Protein AF-A0A962YAB1-F1 (afdb_monomer)

pLDDT: mean 84.83, std 17.0, range [51.34, 98.31]

Sequence (88 aa):
MKYRSWLCSLALGLGVLTMPVSHADELPGQLSWTAYGTGSAGYNQAVAIGSALKNQRGIDLRVLPGKNDVSRQVPLRAGKVQFSATGV

Mean predicted aligned error: 10.38 Å

Foldseek 3Di:
DPPPVVVVVVVVVPPPPPDPDDDDDQDPLEAEEEEADPPDPLQVVQVVVQVVCCVPPVHGYHYDHDHDDVRRCVCVVVVNGVYYRPDD

Solvent-accessible surface area (backbone atoms only — not comparable to full-atom values): 5286 Å² total; per-residue (Å²): 143,76,73,73,64,61,61,57,58,55,61,64,66,66,70,74,79,72,70,81,78,79,76,75,76,81,74,66,64,60,46,36,31,21,17,46,42,87,84,35,69,47,27,52,51,50,51,54,51,20,51,50,37,32,74,77,69,65,22,42,53,46,77,42,63,17,93,48,73,66,62,28,45,50,44,40,76,68,67,74,28,83,40,62,66,72,98,116

Radius of gyration: 23.69 Å; Cα contacts (8 Å, |Δi|>4): 110; chains: 1; bounding box: 78×24×27 Å

Structure (mmCIF, N/CA/C/O backbone):
data_AF-A0A962YAB1-F1
#
_entry.id   AF-A0A962YAB1-F1
#
loop_
_atom_site.group_PDB
_atom_site.id
_ato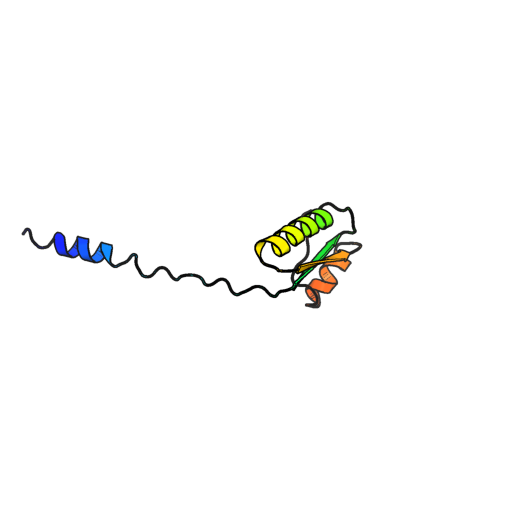m_site.type_symbol
_atom_site.label_atom_id
_atom_site.label_alt_id
_atom_site.label_comp_id
_atom_site.label_asym_id
_atom_site.label_entity_id
_atom_site.label_seq_id
_atom_site.pdbx_PDB_ins_code
_atom_site.Cartn_x
_atom_site.Cartn_y
_atom_site.Cartn_z
_atom_site.occupancy
_atom_site.B_iso_or_equiv
_atom_site.auth_seq_id
_atom_site.auth_comp_id
_atom_site.auth_asym_id
_atom_site.auth_atom_id
_atom_site.pdbx_PDB_model_num
ATOM 1 N N . MET A 1 1 ? -68.165 8.968 -4.949 1.00 52.56 1 MET A N 1
ATOM 2 C CA . MET A 1 1 ? -66.802 8.831 -5.521 1.00 52.56 1 MET A CA 1
ATOM 3 C C . MET A 1 1 ? -65.748 9.611 -4.704 1.00 52.56 1 MET A C 1
ATOM 5 O O . MET A 1 1 ? -65.015 10.400 -5.275 1.00 52.56 1 MET A O 1
ATOM 9 N N . LYS A 1 2 ? -65.647 9.427 -3.372 1.00 55.75 2 LYS A N 1
ATOM 10 C CA . LYS A 1 2 ? -64.692 10.180 -2.511 1.00 55.75 2 LYS A CA 1
ATOM 11 C C . LYS A 1 2 ? -63.708 9.310 -1.702 1.00 5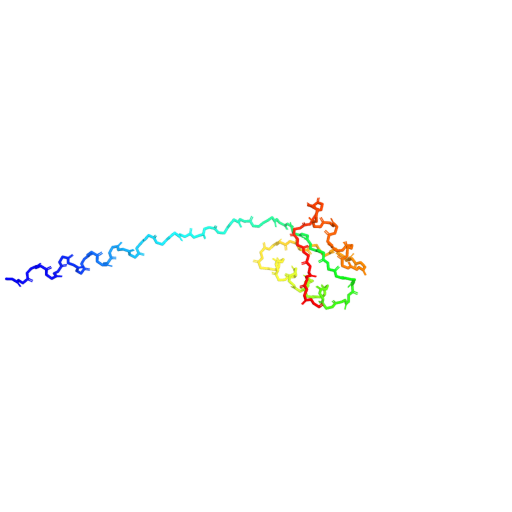5.75 2 LYS A C 1
ATOM 13 O O . LYS A 1 2 ? -62.711 9.830 -1.220 1.00 55.75 2 LYS A O 1
ATOM 18 N N . TYR A 1 3 ? -63.922 7.992 -1.625 1.00 54.81 3 TYR A N 1
ATOM 19 C CA . TYR A 1 3 ? -63.109 7.081 -0.796 1.00 54.81 3 TYR A CA 1
ATOM 20 C C . TYR A 1 3 ? -61.959 6.370 -1.536 1.00 54.81 3 TYR A C 1
ATOM 22 O O . TYR A 1 3 ? -61.099 5.771 -0.904 1.00 54.81 3 TYR A O 1
ATOM 30 N N . ARG A 1 4 ? -61.895 6.463 -2.872 1.00 55.62 4 ARG A N 1
ATOM 31 C CA . ARG A 1 4 ? -60.843 5.814 -3.686 1.00 55.62 4 ARG A CA 1
ATOM 32 C C . ARG A 1 4 ? -59.498 6.555 -3.684 1.00 55.62 4 ARG A C 1
ATOM 34 O O . ARG A 1 4 ? -58.493 5.943 -4.007 1.00 55.62 4 ARG A O 1
ATOM 41 N N . SER A 1 5 ? -59.473 7.832 -3.290 1.00 53.78 5 SER A N 1
ATOM 42 C CA . SER A 1 5 ? -58.241 8.643 -3.251 1.00 53.78 5 SER A CA 1
ATOM 43 C C . SER A 1 5 ? -57.318 8.264 -2.079 1.00 53.78 5 SER A C 1
ATOM 45 O O . SER A 1 5 ? -56.102 8.215 -2.224 1.00 53.78 5 SER A O 1
ATOM 47 N N . TRP A 1 6 ? -57.898 7.892 -0.933 1.00 53.50 6 TRP A N 1
ATOM 48 C CA . TRP A 1 6 ? -57.147 7.621 0.301 1.00 53.50 6 TRP A CA 1
ATOM 49 C C . TRP A 1 6 ? -56.386 6.287 0.278 1.00 53.50 6 TRP A C 1
ATOM 51 O O . TRP A 1 6 ? -55.345 6.157 0.918 1.00 53.50 6 TRP A O 1
ATOM 61 N N . LEU A 1 7 ? -56.861 5.310 -0.501 1.00 53.00 7 LEU A N 1
ATOM 62 C CA . LEU A 1 7 ? -56.200 4.010 -0.660 1.00 53.00 7 LEU A CA 1
ATOM 63 C C . LEU A 1 7 ? -54.900 4.107 -1.480 1.00 53.00 7 LEU A C 1
ATOM 65 O O . LEU A 1 7 ? -53.953 3.375 -1.204 1.00 53.00 7 LEU A O 1
ATOM 69 N N . CYS A 1 8 ? -54.808 5.044 -2.432 1.00 51.34 8 CYS A N 1
ATOM 70 C CA . CYS A 1 8 ? -53.580 5.268 -3.205 1.00 51.34 8 CYS A CA 1
ATOM 71 C C . CYS A 1 8 ? -52.491 5.998 -2.404 1.00 51.34 8 CYS A C 1
ATOM 73 O O . CYS A 1 8 ? -51.311 5.717 -2.596 1.00 51.34 8 CYS A O 1
ATOM 75 N N . SER A 1 9 ? -52.859 6.890 -1.479 1.00 51.81 9 SER A N 1
ATOM 76 C CA . SER A 1 9 ? -51.882 7.583 -0.626 1.00 51.81 9 SER A CA 1
ATOM 77 C C . SER A 1 9 ? -51.241 6.659 0.416 1.00 51.81 9 SER A C 1
ATOM 79 O O . SER A 1 9 ? -50.070 6.837 0.738 1.00 51.81 9 SER A O 1
ATOM 81 N N . LEU A 1 10 ? -51.959 5.636 0.899 1.00 53.06 10 LEU A N 1
ATOM 82 C CA . LEU A 1 10 ? -51.401 4.649 1.833 1.00 53.06 10 LEU A CA 1
ATOM 83 C C . LEU A 1 10 ? -50.404 3.695 1.146 1.00 53.06 10 LEU A C 1
ATOM 85 O O . LEU A 1 10 ? -49.402 3.309 1.744 1.00 53.06 10 LEU A O 1
ATOM 89 N N . ALA A 1 11 ? -50.640 3.364 -0.128 1.00 53.09 11 ALA A N 1
ATOM 90 C CA . ALA A 1 11 ? -49.757 2.506 -0.919 1.00 53.09 11 ALA A CA 1
ATOM 91 C C . ALA A 1 11 ? -48.407 3.170 -1.259 1.00 53.09 11 ALA A C 1
ATOM 93 O O . ALA A 1 11 ? -47.403 2.472 -1.378 1.00 53.09 11 ALA A O 1
ATOM 94 N N . LEU A 1 12 ? -48.351 4.507 -1.353 1.00 54.91 12 LEU A N 1
ATOM 95 C CA . LEU A 1 12 ? -47.092 5.237 -1.560 1.00 54.91 12 LEU A CA 1
ATOM 96 C C . LEU A 1 12 ? -46.238 5.374 -0.285 1.00 54.91 12 LEU A C 1
ATOM 98 O O . LEU A 1 12 ? -45.029 5.558 -0.391 1.00 54.91 12 LEU A O 1
ATOM 102 N N . GLY A 1 13 ? -46.834 5.277 0.908 1.00 53.53 13 GLY A N 1
ATOM 103 C CA .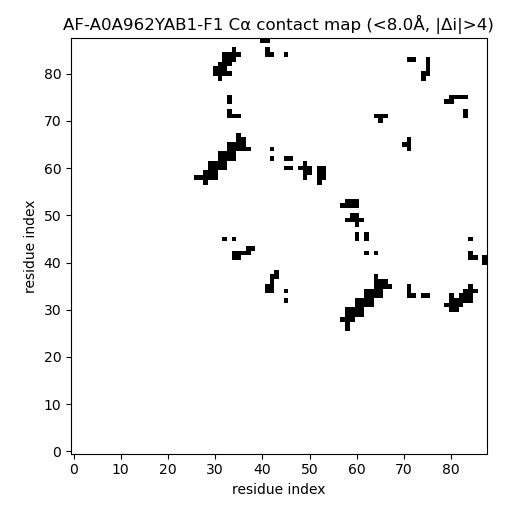 GLY A 1 13 ? -46.111 5.410 2.180 1.00 53.53 13 GLY A CA 1
ATOM 104 C C . GLY A 1 13 ? -45.338 4.156 2.605 1.00 53.53 13 GLY A C 1
ATOM 105 O O . GLY A 1 13 ? -44.314 4.265 3.273 1.00 53.53 13 GLY A O 1
ATOM 106 N N . LEU A 1 14 ? -45.787 2.963 2.193 1.00 55.88 14 LEU A N 1
ATOM 107 C CA . LEU A 1 14 ? -45.153 1.689 2.569 1.00 55.88 14 LEU A CA 1
ATOM 108 C C . LEU A 1 14 ? -43.966 1.274 1.681 1.00 55.88 14 LEU A C 1
ATOM 110 O O . LEU A 1 14 ? -43.192 0.406 2.077 1.00 55.88 14 LEU A O 1
ATOM 114 N N . GLY A 1 15 ? -43.785 1.885 0.506 1.00 53.66 15 GLY A N 1
ATOM 115 C CA . GLY A 1 15 ? -42.715 1.516 -0.433 1.00 53.66 15 GLY A CA 1
ATOM 116 C C . GLY A 1 15 ? -41.306 1.983 -0.039 1.00 53.66 15 GLY A C 1
ATOM 117 O O . GLY A 1 15 ? -40.331 1.518 -0.618 1.00 53.66 15 GLY A O 1
ATOM 118 N N . VAL A 1 16 ? -41.175 2.881 0.945 1.00 59.12 16 VAL A N 1
ATOM 119 C CA . VAL A 1 16 ? -39.891 3.522 1.309 1.00 59.12 16 VAL A CA 1
ATOM 120 C C . VAL A 1 16 ? -39.097 2.731 2.366 1.00 59.12 16 VAL A C 1
ATOM 122 O O . VAL A 1 16 ? -37.922 3.006 2.589 1.00 59.12 16 VAL A O 1
ATOM 125 N N . LEU A 1 17 ? -39.680 1.706 2.997 1.00 59.81 17 LEU A N 1
ATOM 126 C CA . LEU A 1 17 ? -39.058 1.013 4.140 1.00 59.81 17 LEU A CA 1
ATOM 127 C C . LEU A 1 17 ? -38.136 -0.166 3.780 1.00 59.81 17 LEU A C 1
ATOM 129 O O . LEU A 1 17 ? -37.598 -0.802 4.680 1.00 59.81 17 LEU A O 1
ATOM 133 N N . THR A 1 18 ? -37.924 -0.468 2.496 1.00 64.31 18 THR A N 1
ATOM 134 C CA . THR A 1 18 ? -37.109 -1.625 2.060 1.00 64.31 18 THR A CA 1
ATOM 135 C C . THR A 1 18 ? -35.868 -1.222 1.262 1.00 64.31 18 THR A C 1
ATOM 137 O O . THR A 1 18 ? -35.470 -1.899 0.319 1.00 64.31 18 THR A O 1
ATOM 140 N N . MET A 1 19 ? -35.221 -0.117 1.641 1.00 70.31 19 MET A N 1
ATOM 141 C CA . MET A 1 19 ? -33.866 0.164 1.160 1.00 70.31 19 MET A CA 1
ATOM 142 C C . MET A 1 19 ? -32.920 -0.899 1.740 1.00 70.31 19 MET A C 1
ATOM 144 O O . MET A 1 19 ? -32.820 -0.994 2.967 1.00 70.31 19 MET A O 1
ATOM 148 N N . PRO A 1 20 ? -32.238 -1.711 0.913 1.00 69.94 20 PRO A N 1
ATOM 149 C CA . PRO A 1 20 ? -31.225 -2.618 1.422 1.00 69.94 20 PRO A CA 1
ATOM 150 C C . PRO A 1 20 ? -30.132 -1.781 2.088 1.00 69.94 20 PRO A C 1
ATOM 152 O O . PRO A 1 20 ? -29.481 -0.953 1.449 1.00 69.94 20 PRO A O 1
ATOM 155 N N . VAL A 1 21 ? -29.941 -1.979 3.390 1.00 70.56 21 VAL A N 1
ATOM 156 C CA . VAL A 1 21 ? -28.758 -1.470 4.079 1.00 70.56 21 VAL A CA 1
ATOM 157 C C . VAL A 1 21 ? -27.582 -2.278 3.550 1.00 70.56 21 VAL A C 1
ATOM 159 O O . VAL A 1 21 ? -27.471 -3.476 3.805 1.00 70.56 21 VAL A O 1
ATOM 162 N N . SER A 1 22 ? -26.721 -1.633 2.766 1.00 70.19 22 SER A N 1
ATOM 163 C CA . SER A 1 22 ? -25.452 -2.235 2.377 1.00 70.19 22 SER A CA 1
ATOM 164 C C . SER A 1 22 ? -24.587 -2.333 3.628 1.00 70.19 22 SER A C 1
ATOM 166 O O . SER A 1 22 ? -24.108 -1.321 4.139 1.00 70.19 22 SER A O 1
ATOM 168 N N . HIS A 1 23 ? -24.384 -3.547 4.127 1.00 65.06 23 HIS A N 1
ATOM 169 C CA . HIS A 1 23 ? -23.303 -3.805 5.063 1.00 65.06 23 HIS A CA 1
ATOM 170 C C . HIS A 1 23 ? -22.001 -3.738 4.269 1.00 65.06 23 HIS A C 1
ATOM 172 O O . HIS A 1 23 ? -21.818 -4.484 3.310 1.00 65.06 23 HIS A O 1
ATOM 178 N N . ALA A 1 24 ? -21.134 -2.785 4.603 1.00 72.50 24 ALA A N 1
ATOM 179 C CA . ALA A 1 24 ? -19.774 -2.818 4.097 1.00 72.50 24 ALA A CA 1
ATOM 180 C C . ALA A 1 24 ? -19.073 -3.996 4.776 1.00 72.50 24 ALA A C 1
ATOM 182 O O . ALA A 1 24 ? -19.009 -4.026 6.007 1.00 72.50 24 ALA A O 1
ATOM 183 N N . ASP A 1 25 ? -18.586 -4.954 3.988 1.00 76.38 25 ASP A N 1
ATOM 184 C CA . ASP A 1 25 ? -17.726 -6.008 4.514 1.00 76.38 25 ASP A CA 1
ATOM 185 C C . ASP A 1 25 ? -16.536 -5.373 5.237 1.00 76.38 25 ASP A C 1
ATOM 187 O O . ASP A 1 25 ? -15.945 -4.389 4.771 1.00 76.38 25 ASP A O 1
ATOM 191 N N . GLU A 1 26 ? -16.210 -5.913 6.408 1.00 85.62 26 GLU A N 1
ATOM 192 C CA . GLU A 1 26 ? -15.117 -5.389 7.209 1.00 85.62 26 GLU A CA 1
ATOM 193 C C . GLU A 1 26 ? -13.795 -5.631 6.475 1.00 85.62 26 GLU A C 1
ATOM 195 O O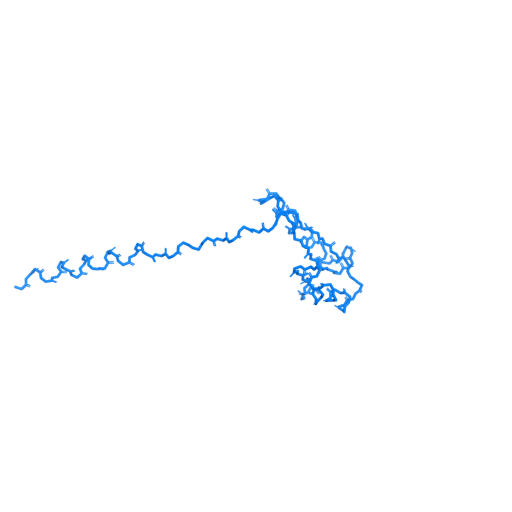 . GLU A 1 26 ? -13.462 -6.747 6.069 1.00 85.62 26 GLU A O 1
ATOM 200 N N . LEU A 1 27 ? -13.049 -4.550 6.251 1.00 89.94 27 LEU A N 1
ATOM 201 C CA . LEU A 1 27 ? -11.749 -4.635 5.603 1.00 89.94 27 LEU A CA 1
ATOM 202 C C . LEU A 1 27 ? -10.764 -5.394 6.506 1.00 89.94 27 LEU A C 1
ATOM 204 O O . LEU A 1 27 ? -10.843 -5.295 7.733 1.00 89.94 27 LEU A O 1
ATOM 208 N N . PRO A 1 28 ? -9.786 -6.110 5.927 1.00 92.88 28 PRO A N 1
ATOM 209 C CA . PRO A 1 28 ? -8.755 -6.762 6.720 1.00 92.88 28 PRO A CA 1
ATOM 210 C C . PRO A 1 28 ? -7.964 -5.723 7.522 1.00 92.88 28 PRO A C 1
ATOM 212 O O . PRO A 1 28 ? -7.714 -4.614 7.050 1.00 92.88 28 PRO A O 1
ATOM 215 N N . GLY A 1 29 ? -7.485 -6.113 8.707 1.00 96.06 29 GLY A N 1
ATOM 216 C CA . GLY A 1 29 ? -6.690 -5.236 9.578 1.00 96.06 29 GLY A CA 1
ATOM 217 C C . GLY A 1 29 ? -5.385 -4.727 8.951 1.00 96.06 29 GLY A C 1
ATOM 218 O O . GLY A 1 29 ? -4.790 -3.781 9.461 1.00 96.06 29 GLY A O 1
ATOM 219 N N . GLN A 1 30 ? -4.949 -5.311 7.830 1.00 97.19 30 GLN A N 1
ATOM 220 C CA . GLN A 1 30 ? -3.853 -4.795 7.022 1.00 97.19 30 GLN A CA 1
ATOM 221 C C . GLN A 1 30 ? -4.151 -4.909 5.524 1.00 97.19 30 GLN A C 1
ATOM 223 O O . GLN A 1 30 ? -4.571 -5.955 5.029 1.00 97.19 30 GLN A O 1
ATOM 228 N N . LEU A 1 31 ? -3.831 -3.844 4.797 1.00 97.31 31 LEU A N 1
ATOM 229 C CA . LEU A 1 31 ? -3.805 -3.769 3.343 1.00 97.31 31 LEU A CA 1
ATOM 230 C C . LEU A 1 31 ? -2.368 -3.550 2.865 1.00 97.31 31 LEU A C 1
ATOM 232 O O . 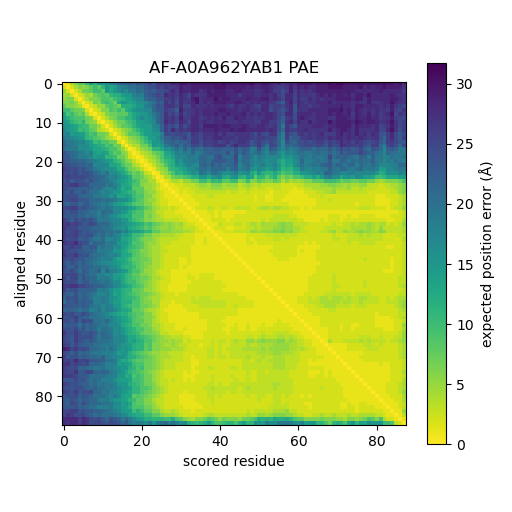LEU A 1 31 ? -1.544 -2.954 3.556 1.00 97.31 31 LEU A O 1
ATOM 236 N N . SER A 1 32 ? -2.057 -4.013 1.660 1.00 97.50 32 SER A N 1
ATOM 237 C CA . SER A 1 32 ? -0.777 -3.785 0.991 1.00 97.50 32 SER A CA 1
ATOM 238 C C . SER A 1 32 ? -0.985 -3.137 -0.372 1.00 97.50 32 SER A C 1
ATOM 240 O O . SER A 1 32 ? -1.852 -3.542 -1.151 1.00 97.50 32 SER A O 1
ATOM 242 N N . TRP A 1 33 ? -0.155 -2.140 -0.668 1.00 96.06 33 TRP A N 1
ATOM 243 C CA . TRP A 1 33 ? -0.289 -1.286 -1.842 1.00 96.06 33 TRP A CA 1
ATOM 244 C C . TRP A 1 33 ? 1.089 -0.973 -2.431 1.00 96.06 33 TRP A C 1
ATOM 246 O O . TRP A 1 33 ? 1.965 -0.447 -1.750 1.00 96.06 33 TRP A O 1
ATOM 256 N N . THR A 1 34 ? 1.313 -1.292 -3.705 1.00 97.75 34 THR A N 1
ATOM 257 C CA . THR A 1 34 ? 2.540 -0.874 -4.401 1.00 97.75 34 THR A CA 1
ATOM 258 C C . THR A 1 34 ? 2.493 0.587 -4.851 1.00 97.75 34 THR A C 1
ATOM 260 O O . THR A 1 34 ? 1.497 1.048 -5.404 1.00 97.75 34 THR A O 1
ATOM 263 N N . ALA A 1 35 ? 3.601 1.305 -4.702 1.00 97.38 35 ALA A N 1
ATOM 264 C CA . ALA A 1 35 ? 3.784 2.666 -5.215 1.00 97.38 35 ALA A CA 1
ATOM 265 C C . ALA A 1 35 ? 5.175 2.804 -5.845 1.00 97.38 35 ALA A C 1
ATOM 267 O O . ALA A 1 35 ? 5.964 1.861 -5.808 1.00 97.38 35 ALA A O 1
ATOM 268 N N . TYR A 1 36 ? 5.494 3.951 -6.447 1.00 95.44 36 TYR A N 1
ATOM 269 C CA . TYR A 1 36 ? 6.887 4.239 -6.805 1.00 95.44 36 TYR A CA 1
ATOM 270 C C . TYR A 1 36 ? 7.746 4.410 -5.542 1.00 95.44 36 TYR A C 1
ATOM 272 O O . TYR A 1 36 ? 7.252 4.326 -4.415 1.00 95.44 36 TYR A O 1
ATOM 280 N N . GLY A 1 37 ? 9.051 4.614 -5.732 1.00 94.06 37 GLY A N 1
ATOM 281 C CA . GLY A 1 37 ? 10.009 4.806 -4.646 1.00 94.06 37 GLY A CA 1
ATOM 282 C C . GLY A 1 37 ? 9.588 5.854 -3.608 1.00 94.06 37 GLY A C 1
ATOM 283 O O . GLY A 1 37 ? 8.771 6.743 -3.870 1.00 94.06 37 GLY A O 1
ATOM 284 N N . THR A 1 38 ? 10.181 5.747 -2.420 1.00 93.25 38 THR A N 1
ATOM 285 C CA . THR A 1 38 ? 10.025 6.710 -1.321 1.00 93.25 38 THR A CA 1
ATOM 286 C C . THR A 1 38 ? 10.244 8.141 -1.805 1.00 93.25 38 THR A C 1
ATOM 288 O O . THR A 1 38 ? 11.199 8.401 -2.537 1.00 93.25 38 THR A O 1
ATOM 291 N N . GLY A 1 39 ? 9.381 9.069 -1.392 1.00 91.06 39 GLY A N 1
ATOM 292 C CA . GLY A 1 39 ? 9.453 10.475 -1.802 1.00 91.06 39 GLY A CA 1
ATOM 293 C C . GLY A 1 39 ? 8.746 10.796 -3.123 1.00 91.06 39 GLY A C 1
ATOM 294 O O . GLY A 1 39 ? 8.520 11.970 -3.402 1.00 91.06 39 GLY A O 1
ATOM 295 N N . SER A 1 40 ? 8.332 9.792 -3.906 1.00 93.69 40 SER A N 1
ATOM 296 C CA . SER A 1 40 ? 7.432 10.020 -5.044 1.00 93.69 40 SER A CA 1
ATOM 297 C C . SER A 1 40 ? 6.055 10.512 -4.584 1.00 93.69 40 SER A C 1
ATOM 299 O O . SER A 1 40 ? 5.615 10.218 -3.468 1.00 93.69 40 SER A O 1
ATOM 301 N N . ALA A 1 41 ? 5.338 11.211 -5.469 1.00 93.81 41 ALA A N 1
ATOM 302 C CA . ALA A 1 41 ? 3.984 11.687 -5.190 1.00 93.81 41 ALA A CA 1
ATOM 303 C C . ALA A 1 41 ? 3.048 10.535 -4.783 1.00 93.81 41 ALA A C 1
ATOM 305 O O . ALA A 1 41 ? 2.428 10.594 -3.722 1.00 93.81 41 ALA A O 1
ATOM 306 N N . GLY A 1 42 ? 3.025 9.447 -5.563 1.00 93.81 42 GLY A N 1
ATOM 307 C CA . GLY A 1 42 ? 2.200 8.273 -5.265 1.00 93.81 42 GLY A CA 1
ATOM 308 C C . GLY A 1 42 ? 2.566 7.576 -3.950 1.00 93.81 42 GLY A C 1
ATOM 309 O O . GLY A 1 42 ? 1.676 7.118 -3.237 1.00 93.81 42 GLY A O 1
ATOM 310 N N . TYR A 1 43 ? 3.851 7.533 -3.577 1.00 95.94 43 TYR A N 1
ATOM 311 C CA . TYR A 1 43 ? 4.262 6.995 -2.276 1.00 95.94 43 TYR A CA 1
ATOM 312 C C . TYR A 1 43 ? 3.740 7.861 -1.125 1.00 95.94 43 TYR A C 1
ATOM 314 O O . TYR A 1 43 ? 3.133 7.346 -0.188 1.00 95.94 43 TYR A O 1
ATOM 322 N N . ASN A 1 44 ? 3.930 9.180 -1.205 1.00 95.88 44 ASN A N 1
ATOM 323 C CA . ASN A 1 44 ? 3.522 10.105 -0.145 1.00 95.88 44 ASN A CA 1
ATOM 324 C C . ASN A 1 44 ? 1.995 10.144 0.022 1.00 95.88 44 ASN A C 1
ATOM 326 O O . ASN A 1 44 ? 1.498 10.171 1.147 1.00 95.88 44 ASN A O 1
ATOM 330 N N . GLN A 1 45 ? 1.249 10.075 -1.083 1.00 95.81 45 GLN A N 1
ATOM 331 C CA . GLN A 1 45 ? -0.207 9.931 -1.060 1.00 95.81 45 GLN A CA 1
ATOM 332 C C . GLN A 1 45 ? -0.632 8.624 -0.382 1.00 95.81 45 GLN A C 1
ATOM 334 O O . GLN A 1 45 ? -1.489 8.649 0.498 1.00 95.81 45 GLN A O 1
ATOM 339 N N . ALA A 1 46 ? -0.006 7.493 -0.728 1.00 96.38 46 ALA A N 1
ATOM 340 C CA . ALA A 1 46 ? -0.311 6.209 -0.099 1.00 96.38 46 ALA A CA 1
ATOM 341 C C . ALA A 1 46 ? -0.012 6.220 1.411 1.00 96.38 46 ALA A C 1
ATOM 343 O O . ALA A 1 46 ? -0.804 5.698 2.190 1.00 96.38 46 ALA A O 1
ATOM 344 N N . VAL A 1 47 ? 1.071 6.870 1.853 1.00 97.06 47 VAL A N 1
ATOM 345 C CA . VAL A 1 47 ? 1.362 7.052 3.288 1.00 97.06 47 VAL A CA 1
ATOM 346 C C . VAL A 1 47 ? 0.277 7.882 3.979 1.00 97.06 47 VAL A C 1
ATOM 348 O O . VAL A 1 47 ? -0.192 7.496 5.050 1.00 97.06 47 VAL A O 1
ATOM 351 N N . ALA A 1 48 ? -0.159 8.989 3.373 1.00 97.50 48 ALA A N 1
ATOM 352 C CA . ALA A 1 48 ? -1.225 9.823 3.928 1.00 97.50 48 ALA A CA 1
ATOM 353 C C . ALA A 1 48 ? -2.552 9.053 4.048 1.00 97.50 48 ALA A C 1
ATOM 355 O O . ALA A 1 48 ? -3.200 9.098 5.096 1.00 97.50 48 ALA A O 1
ATOM 356 N N . ILE A 1 49 ? -2.918 8.282 3.017 1.00 96.88 49 ILE A N 1
ATOM 357 C CA . ILE A 1 49 ? -4.088 7.391 3.049 1.00 96.88 49 ILE A CA 1
ATOM 358 C C . ILE A 1 49 ? -3.932 6.345 4.158 1.00 96.88 49 ILE A C 1
ATOM 360 O O . ILE A 1 49 ? -4.869 6.109 4.915 1.00 96.88 49 ILE A O 1
ATOM 364 N N . GLY A 1 50 ? -2.745 5.753 4.299 1.00 97.62 50 GLY A N 1
ATOM 365 C CA . GLY A 1 50 ? -2.459 4.769 5.339 1.00 97.62 50 GLY A CA 1
ATOM 366 C C . GLY A 1 50 ? -2.619 5.321 6.749 1.00 97.62 50 GLY A C 1
ATOM 367 O O . GLY A 1 50 ? -3.217 4.669 7.600 1.00 97.62 50 GLY A O 1
ATOM 368 N N . SER A 1 51 ? -2.162 6.552 6.982 1.00 98.31 51 SER A N 1
ATOM 369 C CA . SER A 1 51 ? -2.367 7.241 8.257 1.00 98.31 51 SER A CA 1
ATOM 370 C C . SER A 1 51 ? -3.854 7.469 8.543 1.00 98.31 51 SER A C 1
ATOM 372 O O . SER A 1 51 ? -4.323 7.176 9.642 1.00 98.31 51 SER A O 1
ATOM 374 N N . ALA A 1 52 ? -4.623 7.918 7.547 1.00 98.19 52 ALA A N 1
ATOM 375 C CA . ALA A 1 52 ? -6.064 8.104 7.693 1.00 98.19 52 ALA A CA 1
ATOM 376 C C . ALA A 1 52 ? -6.795 6.781 7.992 1.00 98.19 52 ALA A C 1
ATOM 378 O O . ALA A 1 52 ? -7.624 6.738 8.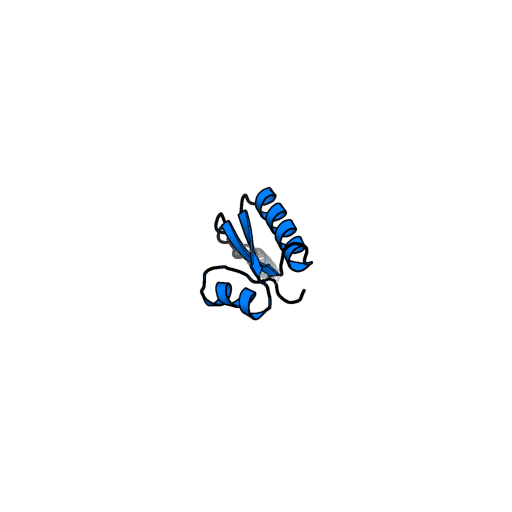903 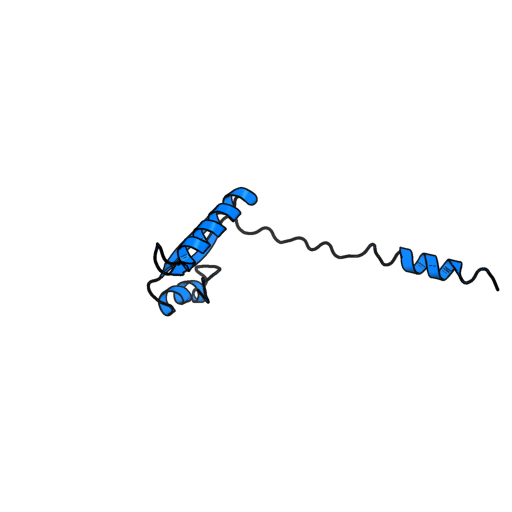1.00 98.19 52 ALA A O 1
ATOM 379 N N . LEU A 1 53 ? -6.456 5.696 7.285 1.00 97.38 53 LEU A N 1
ATOM 380 C CA . LEU A 1 53 ? -7.011 4.359 7.524 1.00 97.38 53 LEU A CA 1
ATOM 381 C C . LEU A 1 53 ? -6.705 3.866 8.938 1.00 97.38 53 LEU A C 1
ATOM 383 O O . LEU A 1 53 ? -7.612 3.411 9.639 1.00 97.38 53 LEU A O 1
ATOM 387 N N . LYS A 1 54 ? -5.458 4.022 9.391 1.00 97.88 54 LYS A N 1
ATOM 388 C CA . LYS A 1 54 ? -5.064 3.609 10.737 1.00 97.88 54 LYS A CA 1
ATOM 389 C C . LYS A 1 54 ? -5.836 4.376 11.803 1.00 97.88 54 LYS A C 1
ATOM 391 O O . LYS A 1 54 ? -6.395 3.765 12.708 1.00 97.88 54 LYS A O 1
ATOM 396 N N . ASN A 1 55 ? -5.924 5.696 11.660 1.00 98.00 55 ASN A N 1
ATOM 397 C CA . ASN A 1 55 ? -6.554 6.565 12.652 1.00 98.00 55 ASN A CA 1
ATOM 398 C C . ASN A 1 55 ? -8.080 6.401 12.713 1.00 98.00 55 ASN A C 1
ATOM 400 O O . ASN A 1 55 ? -8.658 6.500 13.790 1.00 98.00 55 ASN A O 1
ATOM 404 N N . GLN A 1 56 ? -8.745 6.168 11.577 1.00 96.25 56 GLN A N 1
ATOM 405 C CA . GLN A 1 56 ? -10.213 6.120 11.515 1.00 96.25 56 GLN A CA 1
ATOM 406 C C . GLN A 1 56 ? -10.803 4.712 11.599 1.00 96.25 56 GLN A C 1
ATOM 408 O O . GLN A 1 56 ? -12.001 4.572 11.865 1.00 96.25 56 GLN A O 1
ATOM 413 N N . ARG A 1 57 ? -10.012 3.685 11.275 1.00 95.25 57 ARG A N 1
ATOM 414 C CA . ARG A 1 57 ? -10.483 2.300 11.120 1.00 95.25 57 ARG A CA 1
ATOM 415 C C . ARG A 1 57 ? -9.552 1.260 11.746 1.00 95.25 57 ARG A C 1
ATOM 417 O O . ARG A 1 57 ? -9.868 0.082 11.697 1.00 95.25 57 ARG A O 1
ATOM 424 N N . GLY A 1 58 ? -8.404 1.654 12.301 1.00 96.31 58 GLY A N 1
ATOM 425 C CA . GLY A 1 58 ? -7.428 0.718 12.869 1.00 96.31 58 GLY A CA 1
ATOM 426 C C . GLY A 1 58 ? -6.647 -0.106 11.835 1.00 96.31 58 GLY A C 1
ATOM 427 O O . GLY A 1 58 ? -5.793 -0.898 12.232 1.00 96.31 58 GLY A O 1
ATOM 428 N N . ILE A 1 59 ? -6.892 0.108 10.538 1.00 97.31 59 ILE A N 1
ATOM 429 C CA . ILE A 1 59 ? -6.325 -0.675 9.433 1.00 97.31 59 ILE A CA 1
ATOM 430 C C . ILE A 1 59 ? -4.933 -0.157 9.074 1.00 97.31 59 ILE A C 1
ATOM 432 O O . ILE A 1 59 ? -4.756 1.028 8.792 1.00 97.31 59 ILE A O 1
ATOM 436 N N . ASP A 1 60 ? -3.953 -1.052 9.020 1.00 98.06 60 ASP A N 1
ATOM 437 C CA . ASP A 1 60 ? -2.600 -0.731 8.573 1.00 98.06 60 ASP A CA 1
ATOM 438 C C . ASP A 1 60 ? -2.493 -0.789 7.045 1.00 98.06 60 ASP A C 1
ATOM 440 O O . ASP A 1 60 ? -2.873 -1.777 6.423 1.00 98.06 60 ASP A O 1
ATOM 444 N N . LEU A 1 61 ? -1.920 0.239 6.420 1.00 98.00 61 LEU A N 1
ATOM 445 C CA . LEU A 1 61 ? -1.598 0.214 4.992 1.00 98.00 61 LEU A CA 1
ATOM 446 C C . LEU A 1 61 ? -0.086 0.112 4.788 1.00 98.00 61 LEU A C 1
ATOM 448 O O . LEU A 1 61 ? 0.660 1.059 5.038 1.00 98.00 61 LEU A O 1
ATOM 452 N N . ARG A 1 62 ? 0.370 -1.030 4.280 1.00 97.81 62 ARG A N 1
ATOM 453 C CA . ARG A 1 62 ? 1.768 -1.265 3.924 1.00 97.81 62 ARG A CA 1
ATOM 454 C C . ARG A 1 62 ? 2.040 -0.811 2.494 1.00 97.81 62 ARG A C 1
ATOM 456 O O . ARG A 1 62 ? 1.560 -1.424 1.540 1.00 97.81 62 ARG A O 1
ATOM 463 N N . VAL A 1 63 ? 2.881 0.209 2.340 1.00 97.25 63 VAL A N 1
ATOM 464 C CA . VAL A 1 63 ? 3.339 0.668 1.022 1.00 97.25 63 VAL A CA 1
ATOM 465 C C . VAL A 1 63 ? 4.578 -0.121 0.589 1.00 97.25 63 VAL A C 1
ATOM 467 O O . VAL A 1 63 ? 5.560 -0.204 1.326 1.00 97.25 63 VAL A O 1
ATOM 470 N N . LEU A 1 64 ? 4.540 -0.710 -0.607 1.00 97.12 64 LEU A N 1
ATOM 471 C CA . LEU A 1 64 ? 5.644 -1.470 -1.195 1.00 97.12 64 LEU A CA 1
ATOM 472 C C . LEU A 1 64 ? 6.245 -0.683 -2.379 1.00 97.12 64 LEU A C 1
ATOM 474 O O . 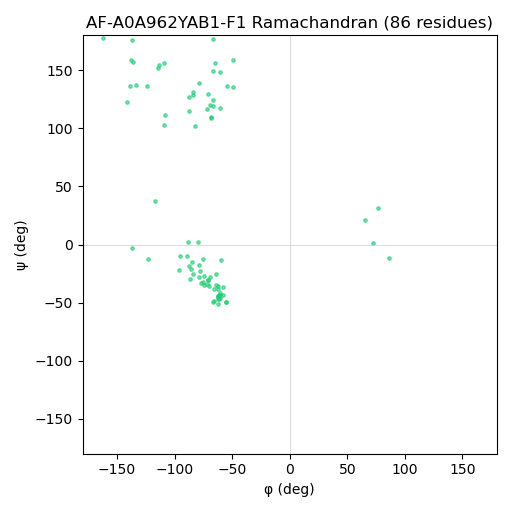LEU A 1 64 ? 5.639 -0.641 -3.454 1.00 97.12 64 LEU A O 1
ATOM 478 N N . PRO A 1 65 ? 7.403 -0.024 -2.211 1.00 96.12 65 PRO A N 1
ATOM 479 C CA . PRO A 1 65 ? 7.995 0.780 -3.273 1.00 96.12 65 PRO A CA 1
ATOM 480 C C . PRO A 1 65 ? 8.558 -0.101 -4.399 1.00 96.12 65 PRO A C 1
ATOM 482 O O . PRO A 1 65 ? 9.339 -1.022 -4.163 1.00 96.12 65 PRO A O 1
ATOM 485 N N . GLY A 1 66 ? 8.181 0.212 -5.636 1.00 94.38 66 GLY A N 1
ATOM 486 C CA . GLY A 1 66 ? 8.716 -0.361 -6.869 1.00 94.38 66 GLY A CA 1
ATOM 487 C C . GLY A 1 66 ? 9.562 0.653 -7.641 1.00 94.38 66 GLY A C 1
ATOM 488 O O . GLY A 1 66 ? 9.406 1.866 -7.498 1.00 94.38 66 GLY A O 1
ATOM 489 N N . LYS A 1 67 ? 10.471 0.150 -8.480 1.00 92.06 67 LYS A N 1
ATOM 490 C CA . LYS A 1 67 ? 11.421 0.978 -9.245 1.00 92.06 67 LYS A CA 1
ATOM 491 C C . LYS A 1 67 ? 10.853 1.484 -10.575 1.00 92.06 67 LYS A C 1
ATOM 493 O O . LYS A 1 67 ? 11.383 2.433 -11.133 1.00 92.06 67 LYS A O 1
ATOM 498 N N . ASN A 1 68 ? 9.817 0.829 -11.095 1.00 91.69 68 ASN A N 1
ATOM 499 C CA . ASN A 1 68 ? 9.170 1.130 -12.375 1.00 91.69 68 ASN A CA 1
ATOM 500 C C . ASN A 1 68 ? 7.768 0.494 -12.451 1.00 91.69 68 ASN A C 1
ATOM 502 O O . ASN A 1 68 ? 7.370 -0.249 -11.547 1.00 91.69 68 ASN A O 1
ATOM 506 N N . ASP A 1 69 ? 7.055 0.737 -13.550 1.00 91.75 69 ASP A N 1
ATOM 507 C CA . ASP A 1 69 ? 5.685 0.251 -13.761 1.00 91.75 69 ASP A CA 1
ATOM 508 C C . ASP A 1 69 ? 5.554 -1.262 -13.687 1.00 91.75 69 ASP A C 1
ATOM 510 O O . ASP A 1 69 ? 4.661 -1.779 -13.018 1.00 91.75 69 ASP A O 1
ATOM 514 N N . VAL A 1 70 ? 6.488 -1.986 -14.303 1.00 93.62 70 VAL A N 1
ATOM 515 C CA . VAL A 1 70 ? 6.470 -3.450 -14.293 1.00 93.62 70 VAL A CA 1
ATOM 516 C C . VAL A 1 70 ? 6.611 -3.968 -12.862 1.00 93.62 70 VAL A C 1
ATOM 518 O O . VAL A 1 70 ? 5.782 -4.743 -12.391 1.00 93.62 70 VAL A O 1
ATOM 521 N N . SER A 1 71 ? 7.622 -3.497 -12.131 1.00 93.75 71 SER A N 1
ATOM 522 C CA . SER A 1 71 ? 7.907 -3.953 -10.764 1.00 93.75 71 SER A CA 1
ATOM 523 C C . SER A 1 71 ? 6.794 -3.633 -9.763 1.00 93.75 71 SER A C 1
ATOM 525 O O . SER A 1 71 ? 6.649 -4.353 -8.778 1.00 93.75 71 SER A O 1
ATOM 527 N N . ARG A 1 72 ? 5.977 -2.602 -10.015 1.00 95.50 72 ARG A N 1
ATOM 528 C CA . ARG A 1 72 ? 4.792 -2.289 -9.204 1.00 95.50 72 ARG A CA 1
ATOM 529 C C . ARG A 1 72 ? 3.611 -3.214 -9.500 1.00 95.50 72 ARG A C 1
ATOM 531 O O . ARG A 1 72 ? 2.854 -3.537 -8.590 1.00 95.50 72 ARG A O 1
ATOM 538 N N . GLN A 1 73 ? 3.464 -3.667 -10.742 1.00 96.06 73 GLN A N 1
ATOM 539 C CA . GLN A 1 73 ? 2.359 -4.545 -11.131 1.00 96.06 73 GLN A CA 1
ATOM 540 C C . GLN A 1 73 ? 2.628 -6.023 -10.833 1.00 96.06 73 GLN A C 1
ATOM 542 O O . GLN A 1 73 ? 1.688 -6.783 -10.612 1.00 96.06 73 GLN A O 1
ATOM 547 N N . VAL A 1 74 ? 3.894 -6.449 -10.773 1.00 96.56 74 VAL A N 1
ATOM 548 C CA . VAL A 1 74 ? 4.257 -7.851 -10.493 1.00 96.56 74 VAL A CA 1
ATOM 549 C C . VAL A 1 74 ? 3.654 -8.371 -9.173 1.00 96.56 74 VAL A C 1
ATOM 551 O O . VAL A 1 74 ? 3.016 -9.426 -9.213 1.00 96.56 74 VAL A O 1
ATOM 554 N N . PRO A 1 75 ? 3.760 -7.670 -8.022 1.00 96.69 75 PRO A N 1
ATOM 555 C CA . PRO A 1 75 ? 3.141 -8.127 -6.777 1.00 96.69 75 PRO A CA 1
ATOM 556 C C . PRO A 1 75 ? 1.613 -8.178 -6.845 1.00 96.69 75 PRO A C 1
ATOM 558 O O . PRO A 1 75 ? 1.016 -9.072 -6.246 1.00 96.69 75 PRO A O 1
ATOM 561 N N . LEU A 1 76 ? 0.987 -7.248 -7.577 1.00 97.00 76 LEU A N 1
ATOM 562 C CA . LEU A 1 76 ? -0.467 -7.214 -7.757 1.00 97.00 76 LEU A CA 1
ATOM 563 C C . LEU A 1 76 ? -0.926 -8.426 -8.573 1.00 97.00 76 LEU A C 1
ATOM 565 O O . LEU A 1 76 ? -1.794 -9.176 -8.138 1.00 97.00 76 LEU A O 1
ATOM 569 N N . ARG A 1 77 ? -0.267 -8.683 -9.709 1.00 97.06 77 ARG A N 1
ATOM 570 C CA . ARG A 1 77 ? -0.526 -9.854 -10.559 1.00 97.06 77 ARG A CA 1
ATOM 571 C C . ARG A 1 77 ? -0.338 -11.171 -9.806 1.00 97.06 77 ARG A C 1
ATOM 573 O O . ARG A 1 77 ? -1.073 -12.120 -10.046 1.00 97.06 77 ARG A O 1
ATOM 580 N N . ALA A 1 78 ? 0.646 -11.236 -8.913 1.00 97.56 78 ALA A N 1
ATOM 581 C CA . ALA A 1 78 ? 0.922 -12.414 -8.095 1.00 97.56 78 ALA A CA 1
ATOM 582 C C . ALA A 1 78 ? -0.013 -12.561 -6.874 1.00 97.56 78 ALA A C 1
ATOM 584 O O . ALA A 1 78 ? 0.196 -13.466 -6.065 1.00 97.56 78 ALA A O 1
ATOM 585 N N . GLY A 1 79 ? -0.990 -11.662 -6.693 1.00 96.50 79 GLY A N 1
ATOM 586 C CA . GLY A 1 79 ? -1.914 -11.675 -5.554 1.00 96.50 79 GLY A CA 1
ATOM 587 C C . GLY A 1 79 ? -1.240 -11.415 -4.203 1.00 96.50 79 GLY A C 1
ATOM 588 O O . GLY A 1 79 ? -1.763 -11.808 -3.165 1.00 96.50 79 GLY A O 1
ATOM 589 N N . LYS A 1 80 ? -0.049 -10.803 -4.194 1.00 96.38 80 LYS A N 1
ATOM 590 C CA . LYS A 1 80 ? 0.718 -10.510 -2.968 1.00 96.38 80 LYS A CA 1
ATOM 591 C C . LYS A 1 80 ? 0.344 -9.173 -2.334 1.00 96.38 80 LYS A C 1
ATOM 593 O O . LYS A 1 80 ? 0.657 -8.951 -1.169 1.00 96.38 80 LYS A O 1
ATOM 598 N N . VAL A 1 81 ? -0.298 -8.292 -3.094 1.00 97.62 81 VAL A N 1
ATOM 599 C CA . VAL A 1 81 ? -0.826 -6.998 -2.644 1.00 97.62 81 VAL A CA 1
ATOM 600 C C . VAL A 1 81 ? -2.225 -6.805 -3.217 1.00 97.62 81 VAL A C 1
ATOM 602 O O . VAL A 1 81 ? -2.549 -7.401 -4.243 1.00 97.62 81 VAL A O 1
ATOM 605 N N . GLN A 1 82 ? -3.038 -5.964 -2.580 1.00 96.38 82 GLN A N 1
ATOM 606 C CA . GLN A 1 82 ? -4.412 -5.700 -3.017 1.00 96.38 82 GLN A CA 1
ATOM 607 C C . GLN A 1 82 ? -4.478 -4.579 -4.061 1.00 96.38 82 GLN A C 1
ATOM 609 O O . GLN A 1 82 ? -5.353 -4.600 -4.921 1.00 96.38 82 GLN A O 1
ATOM 614 N N . PHE A 1 83 ? -3.549 -3.616 -4.009 1.00 95.88 83 PHE A N 1
ATOM 615 C CA . PHE A 1 83 ? -3.622 -2.401 -4.827 1.00 95.88 83 PHE A CA 1
ATOM 616 C C . PHE A 1 83 ? -2.272 -1.986 -5.434 1.00 95.88 83 PHE A C 1
ATOM 618 O O . PHE A 1 83 ? -1.196 -2.335 -4.935 1.00 95.88 83 PHE A O 1
ATOM 625 N N . SER A 1 84 ? -2.329 -1.190 -6.508 1.00 96.00 84 SER A N 1
ATOM 626 C CA . SER A 1 84 ? -1.178 -0.488 -7.093 1.00 96.00 84 SER A CA 1
ATOM 627 C C . SER A 1 84 ? -1.523 0.970 -7.387 1.00 96.00 84 SER A C 1
ATOM 629 O O . SER A 1 84 ? -2.612 1.263 -7.865 1.00 96.00 84 SER A O 1
ATOM 631 N N . ALA A 1 85 ? -0.613 1.897 -7.076 1.00 94.56 85 ALA A N 1
ATOM 632 C CA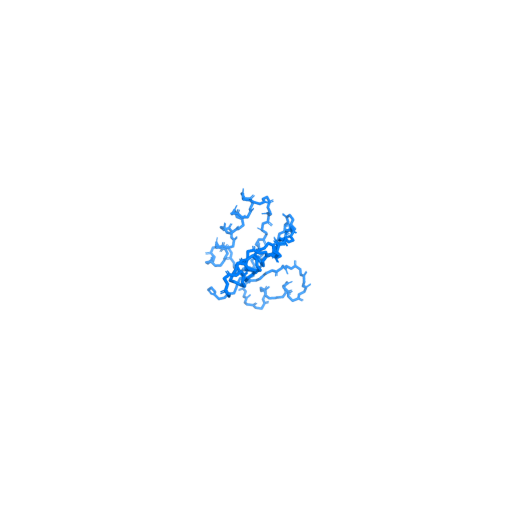 . ALA A 1 85 ? -0.835 3.334 -7.235 1.00 94.56 85 ALA A CA 1
ATOM 633 C C . ALA A 1 85 ? -0.557 3.720 -8.686 1.00 94.56 85 ALA A C 1
ATOM 635 O O . ALA A 1 85 ? 0.600 3.799 -9.087 1.00 94.56 85 ALA A O 1
ATOM 636 N N . THR A 1 86 ? -1.604 3.909 -9.481 1.00 89.94 86 THR A N 1
ATOM 637 C CA . THR A 1 86 ? -1.523 4.212 -10.918 1.00 89.94 86 THR A CA 1
ATOM 638 C C . THR A 1 86 ? -2.042 5.615 -11.222 1.00 89.94 86 THR A C 1
ATOM 640 O O . THR A 1 86 ? -2.912 6.097 -10.505 1.00 89.94 86 THR A O 1
ATOM 643 N N . GLY A 1 87 ? -1.580 6.229 -12.317 1.00 80.88 87 GLY A N 1
ATOM 644 C CA . GLY A 1 87 ? -2.088 7.532 -12.774 1.00 80.88 87 GLY A CA 1
ATOM 645 C C . GLY A 1 87 ? -1.579 8.732 -11.966 1.00 80.88 87 GLY A C 1
ATOM 646 O O . GLY A 1 87 ? -2.310 9.704 -11.805 1.00 80.88 87 GLY A O 1
ATOM 647 N N . VAL A 1 88 ? -0.355 8.629 -11.444 1.00 67.88 88 VAL A N 1
ATOM 648 C CA . VAL A 1 88 ? 0.357 9.639 -10.641 1.00 67.88 88 VAL A CA 1
ATOM 649 C C . VAL A 1 88 ? 1.544 10.212 -11.389 1.00 67.88 88 VAL A C 1
ATOM 651 O O . VAL A 1 88 ? 2.160 9.439 -12.156 1.00 67.88 88 VAL A O 1
#

Secondary structure (DSSP, 8-state):
--SHHHHHHHHHHGGGTT----PPPPPPSEEEEEEESTTSHHHHHHHHHHHHHHHHH--EEEEEEESSHHHHHHHHHTTS-SEE----

Nearest PDB structures (foldseek):
  1jhz-assembly1_B  TM=5.742E-01  e=1.218E-01  Escherichia coli
  1dbq-assembly1_B  TM=5.775E-01  e=1.702E-01  Escherichia coli
  8fei-assembly1_A  TM=6.834E-01  e=6.479E-01  Gallus gallus
  3ksm-assembly2_A  TM=5.752E-01  e=4.058E-01  Hahella chejuensis KCTC 2396
  3kjx-assembly2_C  TM=3.858E-01  e=5.145E+00  Ruegeria pomeroyi